Protein AF-A0A6J7QCJ1-F1 (afdb_monomer_lite)

Structure (mmCIF, N/CA/C/O backbone):
data_AF-A0A6J7QCJ1-F1
#
_entry.id   AF-A0A6J7QCJ1-F1
#
loop_
_atom_site.group_PDB
_atom_site.id
_atom_site.type_symbol
_atom_site.label_atom_id
_atom_site.label_alt_id
_atom_site.label_comp_id
_atom_site.label_asym_id
_atom_site.label_entity_id
_atom_site.label_seq_id
_atom_site.pdbx_PDB_ins_code
_atom_site.Cartn_x
_atom_site.Cartn_y
_atom_site.Cartn_z
_atom_site.occupancy
_atom_site.B_iso_or_equiv
_atom_site.auth_seq_id
_atom_site.auth_comp_id
_atom_site.auth_asym_id
_atom_site.auth_atom_id
_atom_site.pdbx_PDB_model_num
ATOM 1 N N . MET A 1 1 ? 11.081 9.678 -9.716 1.00 49.38 1 MET A N 1
ATOM 2 C CA . MET A 1 1 ? 12.280 8.876 -9.413 1.00 49.38 1 MET A CA 1
ATOM 3 C C . MET A 1 1 ? 12.742 9.242 -8.016 1.00 49.38 1 MET A C 1
ATOM 5 O O . MET A 1 1 ? 13.531 10.170 -7.859 1.00 49.38 1 MET A O 1
ATOM 9 N N . MET A 1 2 ? 12.234 8.560 -7.000 1.00 43.56 2 MET A N 1
ATOM 10 C CA . MET A 1 2 ? 12.714 8.689 -5.635 1.00 43.56 2 MET A CA 1
ATOM 11 C C . MET A 1 2 ? 14.008 7.879 -5.534 1.00 43.56 2 MET A C 1
ATOM 13 O O . MET A 1 2 ? 14.014 6.665 -5.355 1.00 43.56 2 MET A O 1
ATOM 17 N N . ARG A 1 3 ? 15.140 8.547 -5.762 1.00 49.66 3 ARG A N 1
ATOM 18 C CA . ARG A 1 3 ? 16.429 8.007 -5.334 1.00 49.66 3 ARG A CA 1
ATOM 19 C C . ARG A 1 3 ? 16.462 8.146 -3.817 1.00 49.66 3 ARG A C 1
ATOM 21 O O . ARG A 1 3 ? 16.396 9.267 -3.328 1.00 49.66 3 ARG A O 1
ATOM 28 N N . ALA A 1 4 ? 16.538 7.035 -3.092 1.00 56.34 4 ALA A N 1
ATOM 29 C CA . ALA A 1 4 ? 16.924 7.094 -1.690 1.00 56.34 4 ALA A CA 1
ATOM 30 C C . ALA A 1 4 ? 18.372 7.606 -1.641 1.00 56.34 4 ALA A C 1
ATOM 32 O O . ALA A 1 4 ? 19.261 6.983 -2.227 1.00 56.34 4 ALA A O 1
ATOM 33 N N . GLU A 1 5 ? 18.597 8.776 -1.037 1.00 61.28 5 GLU A N 1
ATOM 34 C CA . GLU A 1 5 ? 19.958 9.287 -0.821 1.00 61.28 5 GLU A CA 1
ATOM 35 C C . GLU A 1 5 ? 20.709 8.431 0.203 1.00 61.28 5 GLU A C 1
ATOM 37 O O . GLU A 1 5 ? 21.915 8.228 0.072 1.00 61.28 5 GLU A O 1
ATOM 42 N N . ASP A 1 6 ? 19.972 7.871 1.162 1.00 64.75 6 ASP A N 1
ATOM 43 C CA . ASP A 1 6 ? 20.459 6.925 2.154 1.00 64.75 6 ASP A CA 1
ATOM 44 C C . ASP A 1 6 ? 19.614 5.637 2.104 1.00 64.75 6 ASP A C 1
ATOM 46 O O . ASP A 1 6 ? 18.418 5.673 2.402 1.00 64.75 6 ASP A O 1
ATOM 50 N N . PRO A 1 7 ? 20.198 4.489 1.714 1.00 60.16 7 PRO A N 1
ATOM 51 C CA . PRO A 1 7 ? 19.492 3.209 1.665 1.00 60.16 7 PRO A CA 1
ATOM 52 C C . PRO A 1 7 ? 19.181 2.619 3.048 1.00 60.16 7 PRO A C 1
ATOM 54 O O . PRO A 1 7 ? 18.504 1.595 3.124 1.00 60.16 7 PRO A O 1
ATOM 57 N N . PHE A 1 8 ? 19.687 3.220 4.126 1.00 59.88 8 PHE A N 1
ATOM 58 C CA . PHE A 1 8 ? 19.407 2.818 5.502 1.00 59.88 8 PHE A CA 1
ATOM 59 C C . PHE A 1 8 ? 18.474 3.789 6.229 1.00 59.88 8 PHE A C 1
ATOM 61 O O . PHE A 1 8 ? 18.174 3.546 7.398 1.00 59.88 8 PHE A O 1
ATOM 68 N N . ASP A 1 9 ? 18.006 4.857 5.573 1.00 71.25 9 ASP A N 1
ATOM 69 C CA . ASP A 1 9 ? 17.045 5.782 6.169 1.00 71.25 9 ASP A CA 1
ATOM 70 C C . ASP A 1 9 ? 15.693 5.072 6.360 1.00 71.25 9 ASP A C 1
ATOM 72 O O . ASP A 1 9 ? 15.020 4.751 5.375 1.00 71.25 9 ASP A O 1
ATOM 76 N N . PRO A 1 10 ? 15.252 4.835 7.610 1.00 62.16 10 PRO A N 1
ATOM 77 C CA . PRO A 1 10 ? 13.980 4.173 7.877 1.00 62.16 10 PRO A CA 1
ATOM 78 C C . PRO A 1 10 ? 12.762 5.019 7.470 1.00 62.16 10 PRO A C 1
ATOM 80 O O . PRO A 1 10 ?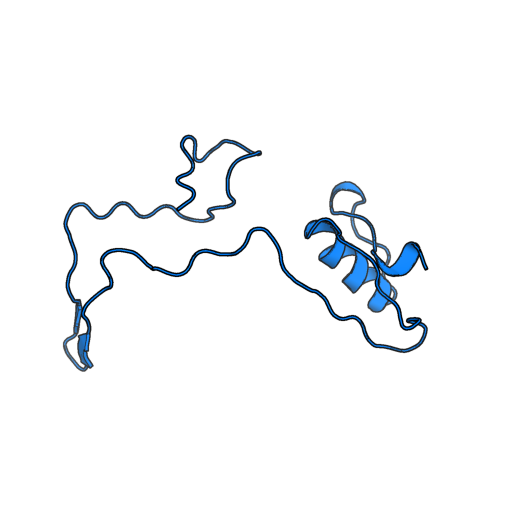 11.651 4.490 7.434 1.00 62.16 10 PRO A O 1
ATOM 83 N N . ALA A 1 11 ? 12.946 6.313 7.182 1.00 70.25 11 ALA A N 1
ATOM 84 C CA . ALA A 1 11 ? 11.927 7.207 6.631 1.00 70.25 11 ALA A CA 1
ATOM 85 C C . ALA A 1 11 ? 12.027 7.372 5.098 1.00 70.25 11 ALA A C 1
ATOM 87 O O . ALA A 1 11 ? 11.221 8.093 4.502 1.00 70.25 11 ALA A O 1
ATOM 88 N N . GLY A 1 12 ? 13.003 6.718 4.462 1.00 65.00 12 GLY A N 1
ATOM 89 C CA . GLY A 1 12 ? 13.230 6.750 3.021 1.00 65.00 12 GLY A CA 1
ATOM 90 C C . GLY A 1 12 ? 12.248 5.886 2.223 1.00 65.00 12 GLY A C 1
ATOM 91 O O . GLY A 1 12 ? 11.413 5.162 2.765 1.00 65.00 12 GLY A O 1
ATOM 92 N N . ALA A 1 13 ? 12.349 5.953 0.892 1.00 62.31 13 ALA A N 1
ATOM 93 C CA . ALA A 1 13 ? 11.552 5.102 0.010 1.00 62.31 13 ALA A CA 1
ATOM 94 C C . ALA A 1 13 ? 11.864 3.615 0.269 1.00 62.31 13 ALA A C 1
ATOM 96 O O . ALA A 1 13 ? 13.045 3.257 0.294 1.00 62.31 13 ALA A O 1
ATOM 97 N N . PRO A 1 14 ? 10.855 2.733 0.398 1.00 56.94 14 PRO A N 1
ATOM 98 C CA . PRO A 1 14 ? 11.088 1.310 0.602 1.00 56.94 14 PRO A CA 1
ATOM 99 C C . PRO A 1 14 ? 11.683 0.708 -0.677 1.00 56.94 14 PRO A C 1
ATOM 101 O O . PRO A 1 14 ? 10.984 0.496 -1.668 1.00 56.94 14 PRO A O 1
ATOM 104 N N . ALA A 1 15 ? 12.991 0.466 -0.678 1.00 57.69 15 ALA A N 1
ATOM 105 C CA . ALA A 1 15 ? 13.674 -0.259 -1.737 1.00 57.69 15 ALA A CA 1
ATOM 106 C C . ALA A 1 15 ? 14.295 -1.524 -1.143 1.00 57.69 15 ALA A C 1
ATOM 108 O O . ALA A 1 15 ? 15.274 -1.450 -0.407 1.00 57.69 15 ALA A O 1
ATOM 109 N N . ASP A 1 16 ? 13.745 -2.690 -1.486 1.00 55.31 16 ASP A N 1
ATOM 110 C CA . ASP A 1 16 ? 14.253 -3.971 -0.981 1.00 55.31 16 ASP A CA 1
ATOM 111 C C . ASP A 1 16 ? 15.628 -4.331 -1.582 1.00 55.31 16 ASP A C 1
ATOM 113 O O . ASP A 1 16 ? 16.418 -5.037 -0.956 1.00 55.31 16 ASP A O 1
ATOM 117 N N . ILE A 1 17 ? 15.933 -3.857 -2.804 1.00 51.81 17 ILE A N 1
ATOM 118 C CA . ILE A 1 17 ? 17.203 -4.101 -3.512 1.00 51.81 17 ILE A CA 1
ATOM 119 C C . ILE A 1 17 ? 17.564 -2.905 -4.409 1.00 51.81 17 ILE A C 1
ATOM 121 O O . ILE A 1 17 ? 16.762 -2.460 -5.232 1.00 51.81 17 ILE A O 1
ATOM 125 N N . LEU A 1 18 ? 18.813 -2.437 -4.317 1.00 59.25 18 LEU A N 1
ATOM 126 C CA . LEU A 1 18 ? 19.391 -1.408 -5.188 1.00 59.25 18 LEU A CA 1
ATOM 127 C C . LEU A 1 18 ? 20.346 -2.034 -6.212 1.00 59.25 18 LEU A C 1
ATOM 129 O O . LEU A 1 18 ? 21.377 -2.597 -5.850 1.00 59.25 18 LEU A O 1
ATOM 133 N N . PHE A 1 19 ? 20.038 -1.888 -7.504 1.00 56.03 19 PHE A N 1
ATOM 134 C CA . PHE A 1 19 ? 20.936 -2.277 -8.596 1.00 56.03 19 PHE A CA 1
ATOM 135 C C . PHE A 1 19 ? 21.666 -1.056 -9.161 1.00 56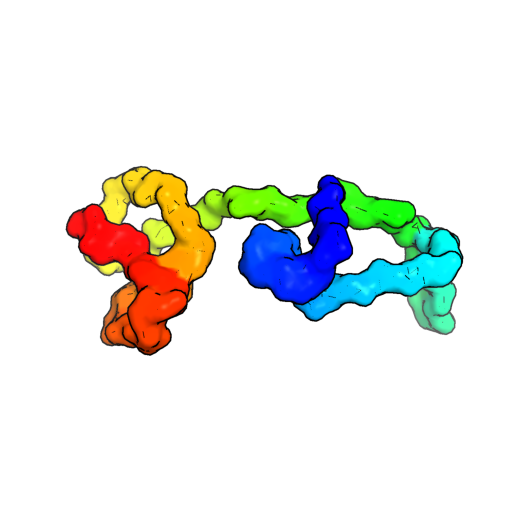.03 19 PHE A C 1
ATOM 137 O O . PHE A 1 19 ? 21.039 -0.090 -9.599 1.00 56.03 19 PHE A O 1
ATOM 144 N N . ARG A 1 20 ? 23.001 -1.124 -9.212 1.00 61.53 20 ARG A N 1
ATOM 145 C CA . ARG A 1 20 ? 23.844 -0.161 -9.930 1.00 61.53 20 ARG A CA 1
ATOM 146 C C . ARG A 1 20 ? 24.447 -0.843 -11.154 1.00 61.53 20 ARG A C 1
ATOM 148 O O . ARG A 1 20 ? 25.341 -1.670 -11.020 1.00 61.53 20 ARG A O 1
ATOM 155 N N . TRP A 1 21 ? 23.972 -0.481 -12.339 1.00 61.75 21 TRP A N 1
ATOM 156 C CA . TRP A 1 21 ? 24.577 -0.915 -13.598 1.00 61.75 21 TRP A CA 1
ATOM 157 C C . TRP A 1 21 ? 25.871 -0.120 -13.832 1.00 61.75 21 TRP A C 1
ATOM 159 O O . TRP A 1 21 ? 25.854 1.107 -13.722 1.00 61.75 21 TRP A O 1
ATOM 169 N N . SER A 1 22 ? 26.994 -0.798 -14.104 1.00 63.84 22 SER A N 1
ATOM 170 C CA . SER A 1 22 ? 28.263 -0.136 -14.457 1.00 63.84 22 SER A CA 1
ATOM 171 C C . SER A 1 22 ? 28.182 0.548 -15.821 1.00 63.84 22 SER A C 1
ATOM 173 O O . SER A 1 22 ? 28.783 1.602 -16.004 1.00 63.84 22 SER A O 1
ATOM 175 N N . ASP A 1 23 ? 27.379 -0.023 -16.725 1.00 67.19 23 ASP A N 1
ATOM 176 C CA . ASP A 1 23 ? 27.237 0.372 -18.123 1.00 67.19 23 ASP A CA 1
ATOM 177 C C . ASP A 1 23 ? 25.765 0.338 -18.559 1.00 67.19 23 ASP A C 1
ATOM 179 O O . ASP A 1 23 ? 24.926 -0.362 -17.981 1.00 67.19 23 ASP A O 1
ATOM 183 N N . THR A 1 24 ? 25.426 1.102 -19.598 1.00 70.00 24 THR A N 1
ATOM 184 C CA . THR A 1 24 ? 24.056 1.172 -20.118 1.00 70.00 24 THR A CA 1
ATOM 185 C C . THR A 1 24 ? 23.699 -0.109 -20.875 1.00 70.00 24 THR A C 1
ATOM 187 O O . THR A 1 24 ? 24.013 -0.251 -22.054 1.00 70.00 24 THR A O 1
ATOM 190 N N . THR A 1 25 ? 23.041 -1.058 -20.208 1.00 75.69 25 THR A N 1
ATOM 191 C CA . THR A 1 25 ? 22.578 -2.297 -20.854 1.00 75.69 25 THR A CA 1
ATOM 192 C C . THR A 1 25 ? 21.416 -1.977 -21.790 1.00 75.69 25 THR A C 1
ATOM 194 O O . THR A 1 25 ? 20.372 -1.517 -21.339 1.00 75.69 25 THR A O 1
ATOM 197 N N . GLN A 1 26 ? 21.596 -2.198 -23.095 1.00 80.56 26 GLN A N 1
ATOM 198 C CA . GLN A 1 26 ? 20.570 -1.928 -24.110 1.00 80.56 26 GLN A CA 1
ATOM 199 C C . GLN A 1 26 ? 19.712 -3.154 -24.432 1.00 80.56 26 GLN A C 1
ATOM 201 O O . GLN A 1 26 ? 18.565 -2.996 -24.832 1.00 80.56 26 GLN A O 1
ATOM 206 N N . ALA A 1 27 ? 20.248 -4.363 -24.274 1.00 86.62 27 ALA A N 1
ATOM 207 C CA . ALA A 1 27 ? 19.570 -5.622 -24.567 1.00 86.62 27 ALA A CA 1
ATOM 208 C C . ALA A 1 27 ? 20.284 -6.788 -23.866 1.00 86.62 27 ALA A C 1
ATOM 210 O O . ALA A 1 27 ? 21.438 -6.660 -23.455 1.00 86.62 27 ALA A O 1
ATOM 211 N N . LEU A 1 28 ? 19.594 -7.919 -23.753 1.00 85.44 28 LEU A N 1
ATOM 212 C CA . LEU A 1 28 ? 20.124 -9.199 -23.289 1.00 85.44 28 LEU A CA 1
ATOM 213 C C . LEU A 1 28 ? 20.189 -10.154 -24.487 1.00 85.44 28 LEU A C 1
ATOM 215 O O . LEU A 1 28 ? 19.202 -10.277 -25.205 1.00 85.44 28 LEU A O 1
ATOM 219 N N . ASP A 1 29 ? 21.311 -10.835 -24.706 1.00 92.06 29 ASP A N 1
ATOM 220 C CA . ASP A 1 29 ? 21.415 -11.890 -25.723 1.00 92.06 29 ASP A CA 1
ATOM 221 C C . ASP A 1 29 ? 21.266 -13.265 -25.056 1.00 92.06 29 ASP A C 1
ATOM 223 O O . ASP A 1 29 ? 22.002 -13.586 -24.118 1.00 92.06 29 ASP A O 1
ATOM 227 N N . HIS A 1 30 ? 20.282 -14.056 -25.491 1.00 91.38 30 HIS A N 1
ATOM 228 C CA . HIS A 1 30 ? 19.965 -15.358 -24.912 1.00 91.38 30 HIS A CA 1
ATOM 229 C C . HIS A 1 30 ? 20.092 -16.482 -25.952 1.00 91.38 30 HIS A C 1
ATOM 231 O O . HIS A 1 30 ? 19.469 -16.407 -27.013 1.00 91.38 30 HIS A O 1
ATOM 237 N N . PRO A 1 31 ? 20.775 -17.601 -25.634 1.00 90.25 31 PRO A N 1
ATOM 238 C CA . PRO A 1 31 ? 21.121 -18.641 -26.607 1.00 90.25 31 PRO A CA 1
ATOM 239 C C . PRO A 1 31 ? 19.923 -19.301 -27.305 1.00 90.25 31 PRO A C 1
ATOM 241 O O . PRO A 1 31 ? 20.071 -19.817 -28.408 1.00 90.25 31 PRO A O 1
ATOM 244 N N . THR A 1 32 ? 18.740 -19.299 -26.686 1.00 94.62 32 THR A N 1
ATOM 245 C CA . THR A 1 32 ? 17.518 -19.866 -27.288 1.00 94.62 32 THR A CA 1
ATOM 246 C C . THR A 1 32 ? 16.433 -18.840 -27.583 1.00 94.62 32 THR A C 1
ATOM 248 O O . THR A 1 32 ? 15.572 -19.098 -28.417 1.00 94.62 32 THR A O 1
ATOM 251 N N . ALA A 1 33 ? 16.448 -17.695 -26.899 1.00 87.88 33 ALA A N 1
ATOM 252 C CA . ALA A 1 33 ? 15.398 -16.682 -27.019 1.00 87.88 33 ALA A CA 1
ATOM 253 C C . ALA A 1 33 ? 15.830 -15.514 -27.918 1.00 87.88 33 ALA A C 1
ATOM 255 O O . ALA A 1 33 ? 15.013 -14.655 -28.239 1.00 87.88 33 ALA A O 1
ATOM 256 N N . GLY A 1 34 ? 17.094 -15.509 -28.352 1.00 91.50 34 GLY A N 1
ATOM 257 C CA . GLY A 1 34 ? 17.682 -14.439 -29.137 1.00 91.50 34 GLY A CA 1
ATOM 258 C C . GLY A 1 34 ? 17.832 -13.156 -28.326 1.00 91.50 34 GLY A C 1
ATOM 259 O O . GLY A 1 34 ? 17.972 -13.176 -27.102 1.00 91.50 34 GLY A O 1
ATOM 260 N N . LEU A 1 35 ? 17.797 -12.032 -29.035 1.00 92.88 35 LEU A N 1
ATOM 261 C CA . LEU A 1 35 ? 17.954 -10.705 -28.458 1.00 92.88 35 LEU A CA 1
ATOM 262 C C . LEU A 1 35 ? 16.663 -10.255 -27.751 1.00 92.88 35 LEU A C 1
ATOM 264 O O . LEU A 1 35 ? 15.616 -10.118 -28.382 1.00 92.88 35 LEU A O 1
ATOM 268 N N . ILE A 1 36 ? 16.751 -9.969 -26.454 1.00 88.50 36 ILE A N 1
ATOM 269 C CA . ILE A 1 36 ? 15.661 -9.467 -25.610 1.00 88.50 36 ILE A CA 1
ATOM 270 C C . ILE A 1 36 ? 15.943 -7.998 -25.270 1.00 88.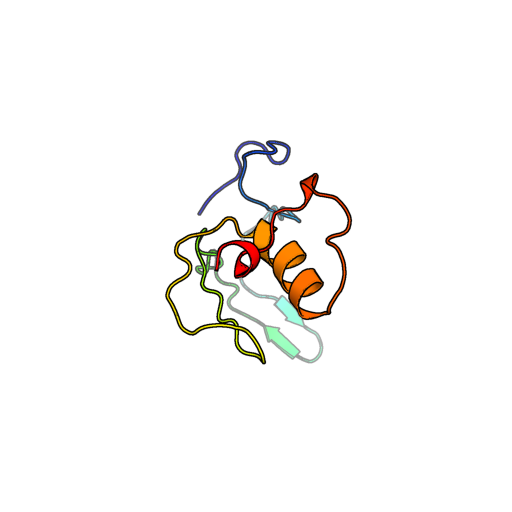50 36 ILE A C 1
ATOM 272 O O . ILE A 1 36 ? 16.880 -7.681 -24.536 1.00 88.50 36 ILE A O 1
ATOM 276 N N . GLY A 1 37 ? 15.129 -7.084 -25.798 1.00 86.31 37 GLY A N 1
ATOM 277 C CA . GLY A 1 37 ? 15.283 -5.642 -25.605 1.00 86.31 37 GLY A CA 1
ATOM 278 C C . GLY A 1 37 ? 14.433 -4.818 -26.585 1.00 86.31 37 GLY A C 1
ATOM 279 O O . GLY A 1 37 ? 13.639 -5.395 -27.329 1.00 86.31 37 GLY A O 1
ATOM 280 N N . PRO A 1 38 ? 14.591 -3.480 -26.607 1.00 82.38 38 PRO A N 1
ATOM 281 C CA . PRO A 1 38 ? 15.538 -2.714 -25.804 1.00 82.38 38 PRO A CA 1
ATOM 282 C C . PRO A 1 38 ? 15.154 -2.676 -24.320 1.00 82.38 38 PRO A C 1
ATOM 284 O O . PRO A 1 38 ? 13.981 -2.545 -23.970 1.00 82.38 38 PRO A O 1
ATOM 287 N N . VAL A 1 39 ? 16.149 -2.772 -23.441 1.00 78.06 39 VAL A N 1
ATOM 288 C CA . VAL A 1 39 ? 15.964 -2.502 -22.014 1.00 78.06 39 VAL A CA 1
ATOM 289 C C . VAL A 1 39 ? 15.709 -1.000 -21.874 1.00 78.06 39 VAL A C 1
ATOM 291 O O . VAL A 1 39 ? 16.526 -0.197 -22.335 1.00 78.06 39 VAL A O 1
ATOM 294 N N . PRO A 1 40 ? 14.582 -0.579 -21.278 1.00 70.31 40 PRO A N 1
ATOM 295 C CA . PRO A 1 40 ? 14.328 0.836 -21.085 1.00 70.31 40 PRO A CA 1
ATOM 296 C C . PRO A 1 40 ? 15.402 1.411 -20.152 1.00 70.31 40 PRO A C 1
ATOM 298 O O . PRO A 1 40 ? 15.627 0.884 -19.065 1.00 70.31 40 PRO A O 1
ATOM 301 N N . TYR A 1 41 ? 16.056 2.500 -20.579 1.00 66.56 41 TYR A N 1
ATOM 302 C CA . TYR A 1 41 ? 17.134 3.173 -19.831 1.00 66.56 41 TYR A CA 1
ATOM 303 C C . TYR A 1 41 ? 16.742 3.484 -18.378 1.00 66.56 41 TYR A C 1
ATOM 305 O O . TYR A 1 41 ? 17.575 3.481 -17.474 1.00 66.56 41 TYR A O 1
ATOM 313 N N . GLN A 1 42 ? 15.449 3.720 -18.154 1.00 62.03 42 GLN A N 1
ATOM 314 C CA . GLN A 1 42 ? 14.819 3.775 -16.846 1.00 62.03 42 GLN A CA 1
ATOM 315 C C . GLN A 1 42 ? 13.487 3.035 -16.931 1.00 62.03 42 GLN A C 1
ATOM 317 O O . GLN A 1 42 ? 12.743 3.204 -17.900 1.00 62.03 42 GLN A O 1
ATOM 322 N N . ARG A 1 43 ? 13.146 2.245 -15.908 1.00 64.31 43 ARG A N 1
ATOM 323 C CA . ARG A 1 43 ? 11.768 1.777 -15.739 1.00 64.31 43 ARG A CA 1
ATOM 324 C C . ARG A 1 43 ? 10.915 3.033 -15.526 1.00 64.31 43 ARG A C 1
ATOM 326 O O . ARG A 1 43 ? 10.997 3.652 -14.476 1.00 64.31 43 ARG A O 1
ATOM 333 N N . ALA A 1 44 ? 10.144 3.439 -16.534 1.00 59.19 44 ALA A N 1
ATOM 334 C CA . ALA A 1 44 ? 9.315 4.648 -16.462 1.00 59.19 44 ALA A CA 1
ATOM 335 C C . ALA A 1 44 ? 8.126 4.510 -15.486 1.00 59.19 44 ALA A C 1
ATOM 337 O O . ALA A 1 44 ? 7.381 5.462 -15.286 1.00 59.19 44 ALA A O 1
ATOM 338 N N . GLY A 1 45 ? 7.940 3.323 -14.900 1.00 59.53 45 GLY A N 1
ATOM 339 C CA . GLY A 1 45 ? 6.957 3.062 -13.859 1.00 59.53 45 GLY A CA 1
ATOM 340 C C . GLY A 1 45 ? 7.595 3.124 -12.477 1.00 59.53 45 GLY A C 1
ATOM 341 O O . GLY A 1 45 ? 8.471 2.317 -12.160 1.00 59.53 45 GLY A O 1
ATOM 342 N N . GLU A 1 46 ? 7.113 4.059 -11.671 1.00 63.19 46 GLU A N 1
ATOM 343 C CA . GLU A 1 46 ? 7.333 4.145 -10.230 1.00 63.19 46 GLU A CA 1
ATOM 344 C C . GLU A 1 46 ? 6.049 3.700 -9.515 1.00 63.19 46 GLU A C 1
ATOM 346 O O . GLU A 1 46 ? 4.968 3.735 -10.108 1.00 63.19 46 GLU A O 1
ATOM 351 N N . HIS A 1 47 ? 6.154 3.225 -8.274 1.00 69.19 47 HIS A N 1
ATOM 352 C CA . HIS A 1 47 ? 4.960 3.036 -7.455 1.00 69.19 47 HIS A CA 1
ATOM 353 C C . HIS A 1 47 ? 4.486 4.412 -6.998 1.00 69.19 47 HIS A C 1
ATOM 355 O O . HIS A 1 47 ? 5.283 5.209 -6.506 1.00 69.19 47 HIS A O 1
ATOM 361 N N . ASP A 1 48 ? 3.198 4.693 -7.165 1.00 74.62 48 ASP A N 1
ATOM 362 C CA . ASP A 1 48 ? 2.596 5.805 -6.445 1.00 74.62 48 ASP A CA 1
ATOM 363 C C . ASP A 1 48 ? 2.708 5.496 -4.940 1.00 74.62 48 ASP A C 1
ATOM 365 O O . ASP A 1 48 ? 2.523 4.352 -4.516 1.00 74.62 48 ASP A O 1
ATOM 369 N N . GLY A 1 49 ? 3.057 6.499 -4.131 1.00 79.75 49 GLY A N 1
ATOM 370 C CA . GLY A 1 49 ? 3.061 6.367 -2.671 1.00 79.75 49 GLY A CA 1
ATOM 371 C C . GLY A 1 49 ? 1.656 6.150 -2.097 1.00 79.75 49 GLY A C 1
ATOM 372 O O . GLY A 1 49 ? 1.501 5.898 -0.903 1.00 79.75 49 GLY A O 1
ATOM 373 N N . THR A 1 50 ? 0.635 6.254 -2.946 1.00 84.62 50 THR A N 1
ATOM 374 C CA . THR A 1 50 ? -0.769 6.029 -2.641 1.00 84.62 50 THR A CA 1
ATOM 375 C C . THR A 1 50 ? -1.337 4.866 -3.454 1.00 84.62 50 THR A C 1
ATOM 377 O O . THR A 1 50 ? -0.890 4.543 -4.553 1.00 84.62 50 THR A O 1
ATOM 380 N N . GLY A 1 51 ? -2.348 4.212 -2.892 1.00 88.06 51 GLY A N 1
ATOM 381 C CA . GLY A 1 51 ? -3.087 3.136 -3.539 1.00 88.06 51 GLY A CA 1
ATOM 382 C C . GLY A 1 51 ? -4.543 3.155 -3.094 1.00 88.06 51 GLY A C 1
ATOM 383 O O . GLY A 1 51 ? -4.975 4.065 -2.389 1.00 88.06 51 GLY A O 1
ATOM 384 N N . PHE A 1 52 ? -5.302 2.136 -3.487 1.00 92.50 52 PHE A N 1
ATOM 385 C CA . PHE A 1 52 ? -6.675 1.947 -3.029 1.00 92.50 52 PHE A CA 1
ATOM 386 C C . PHE A 1 52 ? -6.873 0.519 -2.522 1.00 92.50 52 PHE A C 1
ATOM 388 O O . PHE A 1 52 ? -6.221 -0.416 -2.989 1.00 92.50 52 PHE A O 1
ATOM 395 N N . ALA A 1 53 ? -7.794 0.355 -1.577 1.00 92.25 53 ALA A N 1
ATOM 396 C CA . ALA A 1 53 ? -8.236 -0.938 -1.078 1.00 92.25 53 ALA A CA 1
ATOM 397 C C . ALA A 1 53 ? -9.765 -0.994 -1.123 1.00 92.25 53 ALA A C 1
ATOM 399 O O . ALA A 1 53 ? -10.440 0.002 -0.864 1.00 92.25 53 ALA A O 1
ATOM 400 N N . LEU A 1 54 ? -10.304 -2.160 -1.472 1.00 94.56 54 LEU A N 1
ATOM 401 C CA . LEU A 1 54 ? -11.738 -2.432 -1.505 1.00 94.56 54 LEU A CA 1
ATOM 402 C C . LEU A 1 54 ? -12.006 -3.632 -0.601 1.00 94.56 54 LEU A C 1
ATOM 404 O O . LEU A 1 54 ? -11.456 -4.709 -0.826 1.00 94.56 54 LEU A O 1
ATOM 408 N N . PHE A 1 55 ? -12.857 -3.438 0.402 1.00 92.12 55 PHE A N 1
ATOM 409 C CA . PHE A 1 55 ? -13.264 -4.484 1.333 1.00 92.12 55 PHE A CA 1
ATOM 410 C C . PHE A 1 55 ? -14.716 -4.873 1.057 1.00 92.12 5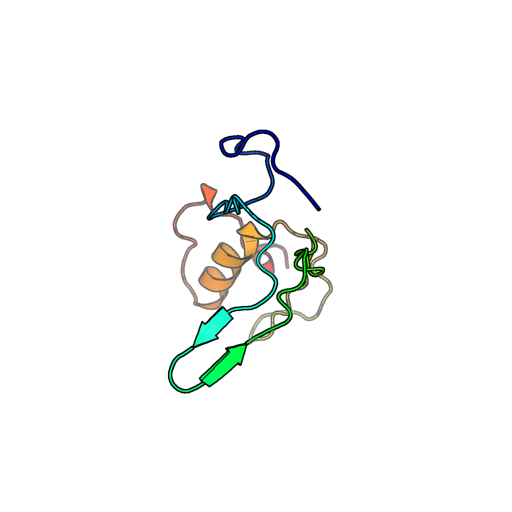5 PHE A C 1
ATOM 412 O O . PHE A 1 55 ? -15.580 -4.013 0.888 1.00 92.12 55 PHE A O 1
ATOM 419 N N . ASN A 1 56 ? -14.986 -6.174 0.986 1.00 93.06 56 ASN A N 1
ATOM 420 C CA . ASN A 1 56 ? -16.329 -6.712 0.811 1.00 93.06 56 ASN A CA 1
ATOM 421 C C . ASN A 1 56 ? -16.450 -8.031 1.577 1.00 93.06 56 ASN A C 1
ATOM 423 O O . ASN A 1 56 ? -15.541 -8.860 1.527 1.00 93.06 56 ASN A O 1
ATOM 427 N N . GLY A 1 57 ? -17.560 -8.204 2.287 1.00 89.25 57 GLY A N 1
ATOM 428 C CA . GLY A 1 57 ? -17.837 -9.391 3.082 1.00 89.25 57 GLY A CA 1
ATOM 429 C C . GLY A 1 57 ? -18.982 -9.158 4.061 1.00 89.25 57 GLY A C 1
ATOM 430 O O . GLY A 1 57 ? -19.466 -8.034 4.217 1.00 89.25 57 GLY A O 1
ATOM 431 N N . ASP A 1 58 ? -19.407 -10.231 4.721 1.00 88.06 58 ASP A N 1
ATOM 432 C CA . ASP A 1 58 ? -20.452 -10.170 5.739 1.00 88.06 58 ASP A CA 1
ATOM 433 C C . ASP A 1 58 ? -20.027 -9.254 6.894 1.00 88.06 58 ASP A C 1
ATOM 435 O O . ASP A 1 58 ? -18.913 -9.346 7.406 1.00 88.06 58 ASP A O 1
ATOM 439 N N . GLY A 1 59 ? -20.924 -8.353 7.302 1.00 86.44 59 GLY A N 1
ATOM 440 C CA . GLY A 1 59 ? -20.668 -7.403 8.389 1.00 86.44 59 GLY A CA 1
ATOM 441 C C . GLY A 1 59 ? -19.860 -6.159 8.002 1.00 86.44 59 GLY A C 1
ATOM 442 O O . GLY A 1 59 ? -19.680 -5.297 8.854 1.00 86.44 59 GLY A O 1
ATOM 443 N N . ILE A 1 60 ? -19.423 -6.016 6.745 1.00 91.31 60 ILE A N 1
ATOM 444 C CA . ILE A 1 60 ? -18.729 -4.808 6.270 1.00 91.31 60 ILE A CA 1
ATOM 445 C C . ILE A 1 60 ? -19.754 -3.831 5.694 1.00 91.31 60 ILE A C 1
ATOM 447 O O . ILE A 1 60 ? -20.379 -4.097 4.662 1.00 91.31 60 ILE A O 1
ATOM 451 N N . ALA A 1 61 ? -19.930 -2.686 6.354 1.00 91.56 61 ALA A N 1
ATOM 452 C CA . ALA A 1 61 ? -20.842 -1.656 5.873 1.00 91.56 61 ALA A CA 1
ATOM 453 C C . ALA A 1 61 ? -20.259 -0.945 4.634 1.00 91.56 61 ALA A C 1
ATOM 455 O O . ALA A 1 61 ? -19.057 -0.658 4.605 1.00 91.56 61 ALA A O 1
ATOM 456 N N . PRO A 1 62 ? -21.079 -0.622 3.614 1.00 93.00 62 PRO A N 1
ATOM 457 C CA . PRO A 1 62 ? -20.620 0.163 2.475 1.00 93.00 62 PRO A CA 1
ATOM 458 C C . PRO A 1 62 ? -20.274 1.590 2.914 1.00 93.00 62 PRO A C 1
ATOM 460 O O . PRO A 1 62 ? -21.051 2.238 3.615 1.00 93.00 62 PRO A O 1
ATOM 463 N N . GLY A 1 63 ? -19.132 2.102 2.460 1.00 93.38 63 GLY A N 1
ATOM 464 C CA . GLY A 1 63 ? -18.705 3.465 2.757 1.00 93.38 63 GLY A CA 1
ATOM 465 C C . GLY A 1 63 ? -17.284 3.761 2.291 1.00 93.38 63 GLY A C 1
ATOM 466 O O . GLY A 1 63 ? -16.533 2.855 1.934 1.00 93.38 63 GLY A O 1
ATOM 467 N N . ASP A 1 64 ? -16.933 5.046 2.298 1.00 93.44 64 ASP A N 1
ATOM 468 C CA . ASP A 1 64 ? -15.554 5.505 2.145 1.00 93.44 64 ASP A CA 1
ATOM 469 C C . ASP A 1 64 ? -14.878 5.509 3.523 1.00 93.44 64 ASP A C 1
ATOM 471 O O . ASP A 1 64 ? -15.342 6.174 4.451 1.00 93.44 64 ASP A O 1
ATOM 475 N N . LEU A 1 65 ? -13.799 4.738 3.659 1.00 92.19 65 LEU A N 1
ATOM 476 C CA . LEU A 1 65 ? -13.033 4.597 4.904 1.00 92.19 65 LEU A CA 1
ATOM 477 C C . LEU A 1 65 ? -11.873 5.604 5.007 1.00 92.19 65 LEU A C 1
ATOM 479 O O . LEU A 1 65 ? -11.127 5.593 5.997 1.00 92.19 65 LEU A O 1
ATOM 483 N N . GLY A 1 66 ? -11.754 6.490 4.014 1.00 93.25 66 GLY A N 1
ATOM 484 C CA . GLY A 1 66 ? -10.747 7.534 3.913 1.00 93.25 66 GLY A CA 1
ATOM 485 C C . GLY A 1 66 ? -9.344 7.008 3.615 1.00 93.25 66 GLY A C 1
ATOM 486 O O . GLY A 1 66 ? -9.104 5.813 3.437 1.00 93.25 66 GLY A O 1
ATOM 487 N N . THR A 1 67 ? -8.380 7.929 3.586 1.00 93.75 67 THR A N 1
ATOM 488 C CA . THR A 1 67 ? -6.962 7.590 3.433 1.00 93.75 67 THR A CA 1
ATOM 489 C C . THR A 1 67 ? -6.420 6.979 4.719 1.00 93.75 67 THR A C 1
ATOM 491 O O . THR A 1 67 ? -6.528 7.575 5.794 1.00 93.75 67 THR A O 1
ATOM 494 N N . ARG A 1 68 ? -5.786 5.809 4.599 1.00 92.50 68 ARG A N 1
ATOM 495 C CA . ARG A 1 68 ? -5.184 5.078 5.719 1.00 92.50 68 ARG A CA 1
ATOM 496 C C . ARG A 1 68 ? -3.737 4.680 5.422 1.00 92.50 68 ARG A C 1
ATOM 498 O O . ARG A 1 68 ? -3.390 4.501 4.253 1.00 92.50 68 ARG A O 1
ATOM 505 N N . PRO A 1 69 ? -2.891 4.539 6.458 1.00 90.00 69 PRO A N 1
ATOM 506 C CA . PRO A 1 69 ? -1.580 3.915 6.332 1.00 90.00 69 PRO A CA 1
ATOM 507 C C . PRO A 1 69 ? -1.663 2.538 5.663 1.00 90.00 69 PRO A C 1
ATOM 509 O O . PRO A 1 69 ? -2.464 1.696 6.055 1.00 90.00 69 PRO A O 1
ATOM 512 N N . GLY A 1 70 ? -0.784 2.263 4.696 1.00 89.06 70 GLY A N 1
ATOM 513 C CA . GLY A 1 70 ? -0.738 0.950 4.037 1.00 89.06 70 GLY A CA 1
ATOM 514 C C . GLY A 1 70 ? -0.454 -0.213 4.999 1.00 89.06 70 GLY A C 1
ATOM 515 O O . GLY A 1 70 ? -0.872 -1.335 4.741 1.00 89.06 70 GLY A O 1
ATOM 516 N N . LEU A 1 71 ? 0.200 0.056 6.134 1.00 87.69 71 LEU A N 1
ATOM 517 C CA . LEU A 1 71 ? 0.464 -0.933 7.185 1.00 87.69 71 LEU A CA 1
ATOM 518 C C . LEU A 1 71 ? -0.821 -1.470 7.852 1.00 87.69 71 LEU A C 1
ATOM 520 O O . LEU A 1 71 ? -0.851 -2.622 8.279 1.00 87.69 71 LEU A O 1
ATOM 524 N N . ASP A 1 72 ? -1.919 -0.706 7.837 1.00 91.00 72 ASP A N 1
ATOM 525 C CA . ASP A 1 72 ? -3.200 -1.101 8.441 1.00 91.00 72 ASP A CA 1
ATOM 526 C C . ASP A 1 72 ? -3.886 -2.263 7.687 1.00 91.00 72 ASP A C 1
ATOM 528 O O . ASP A 1 72 ? -4.746 -2.964 8.233 1.00 91.00 72 ASP A O 1
ATOM 532 N N . LEU A 1 73 ? -3.484 -2.540 6.437 1.00 90.56 73 LEU A N 1
ATOM 533 C CA . LEU A 1 73 ? -4.014 -3.659 5.642 1.00 90.56 73 LEU A CA 1
ATOM 534 C C . LEU A 1 73 ? -3.777 -5.016 6.311 1.00 90.56 73 LEU A C 1
ATOM 536 O O . LEU A 1 73 ? -4.668 -5.865 6.303 1.00 90.56 73 LEU A O 1
ATOM 540 N N . ALA A 1 74 ? -2.602 -5.230 6.909 1.00 89.38 74 ALA A N 1
ATOM 541 C CA . ALA A 1 74 ? -2.271 -6.509 7.535 1.00 89.38 74 ALA A CA 1
ATOM 542 C C . ALA A 1 74 ? -3.151 -6.789 8.764 1.00 89.38 74 ALA A C 1
ATOM 544 O O . ALA A 1 74 ? -3.608 -7.919 8.955 1.00 89.38 74 ALA A O 1
ATOM 545 N N . ALA A 1 75 ? -3.415 -5.769 9.584 1.00 90.31 75 ALA A N 1
ATOM 546 C CA . ALA A 1 75 ? -4.337 -5.872 10.713 1.00 90.31 75 ALA A CA 1
ATOM 547 C C . ALA A 1 75 ? -5.782 -6.083 10.230 1.00 90.31 75 ALA A C 1
ATOM 549 O O . ALA A 1 75 ? -6.465 -6.979 10.717 1.00 90.31 75 ALA A O 1
ATOM 550 N N . THR A 1 76 ? -6.207 -5.347 9.198 1.00 91.44 76 THR A N 1
ATOM 551 C CA . THR A 1 76 ? -7.554 -5.468 8.611 1.00 91.44 76 THR A CA 1
ATOM 552 C C . THR A 1 76 ? -7.843 -6.882 8.096 1.00 91.44 76 THR A C 1
ATOM 554 O O . THR A 1 76 ? -8.901 -7.443 8.377 1.00 91.44 76 THR A O 1
ATOM 557 N N . ILE A 1 77 ? -6.891 -7.504 7.388 1.00 90.81 77 ILE A N 1
ATOM 558 C CA . ILE A 1 77 ? -7.043 -8.880 6.885 1.00 90.81 77 ILE A CA 1
ATOM 559 C C . ILE A 1 77 ? -7.162 -9.884 8.041 1.00 90.81 77 ILE A C 1
ATOM 561 O O . ILE A 1 77 ? -7.946 -10.827 7.952 1.00 90.81 77 ILE A O 1
ATOM 565 N N . GLN A 1 78 ? -6.416 -9.697 9.133 1.00 89.38 78 GLN A N 1
ATOM 566 C CA . GLN A 1 78 ? -6.516 -10.570 10.309 1.00 89.38 78 GLN A CA 1
ATOM 567 C C . GLN A 1 78 ? -7.899 -10.473 10.961 1.00 89.38 78 GLN A C 1
ATOM 569 O O . GLN A 1 78 ? -8.516 -11.516 11.191 1.00 89.38 78 GLN A O 1
ATOM 574 N N . THR A 1 79 ? -8.425 -9.255 11.137 1.00 88.88 79 THR A N 1
ATOM 575 C CA . THR A 1 79 ? -9.791 -9.027 11.631 1.00 88.88 79 THR A CA 1
ATOM 576 C C . THR A 1 79 ? -10.829 -9.714 10.741 1.00 88.88 79 THR A C 1
ATOM 578 O O . THR A 1 79 ? -11.684 -10.441 11.245 1.00 88.88 79 THR A O 1
ATOM 581 N N . MET A 1 80 ? -10.722 -9.584 9.413 1.00 89.62 80 MET A N 1
ATOM 582 C CA . MET A 1 80 ? -11.631 -10.258 8.468 1.00 89.62 80 MET A CA 1
ATOM 583 C C . MET A 1 80 ? -11.566 -11.792 8.549 1.00 89.62 80 MET A C 1
ATOM 585 O O . MET A 1 80 ? -12.541 -12.472 8.237 1.00 89.62 80 MET A O 1
ATOM 589 N N . LEU A 1 81 ? -10.432 -12.351 8.976 1.00 90.56 81 LEU A N 1
ATOM 590 C CA . LEU A 1 81 ? -10.253 -13.788 9.205 1.00 90.56 81 LEU A CA 1
ATOM 591 C C . LEU A 1 81 ? -10.696 -14.236 10.610 1.00 90.56 81 LEU A C 1
ATOM 593 O O . LEU A 1 81 ? -10.484 -15.399 10.962 1.00 90.56 81 LEU A O 1
ATOM 597 N N . GLY A 1 82 ? -11.271 -13.338 11.417 1.00 88.69 82 GLY A N 1
ATOM 598 C CA . GLY A 1 82 ? -11.668 -13.615 12.799 1.00 88.69 82 GLY A CA 1
ATOM 599 C C . GLY A 1 82 ? -10.477 -13.872 13.722 1.00 88.69 82 GLY A C 1
ATOM 600 O O . GLY A 1 82 ? -10.583 -14.666 14.657 1.00 88.69 82 GLY A O 1
ATOM 601 N N . ARG A 1 83 ? -9.320 -13.271 13.423 1.00 86.69 83 ARG A N 1
ATOM 602 C CA . ARG A 1 83 ? -8.096 -13.381 14.223 1.00 86.69 83 ARG A CA 1
ATOM 603 C C . ARG A 1 83 ? -7.766 -12.042 14.858 1.00 86.69 83 ARG A C 1
ATOM 605 O O . ARG A 1 83 ? -7.903 -11.005 14.217 1.00 86.69 83 ARG A O 1
ATOM 612 N N . ASP A 1 84 ? -7.227 -12.091 16.068 1.00 79.25 84 ASP A N 1
ATOM 613 C CA . ASP A 1 84 ? -6.662 -10.904 16.695 1.00 79.25 84 ASP A CA 1
ATOM 614 C C . ASP A 1 84 ? -5.363 -10.502 15.974 1.00 79.25 84 ASP A C 1
ATOM 616 O O . ASP A 1 84 ? -4.530 -11.378 15.698 1.00 79.25 84 ASP A O 1
ATOM 620 N N . PRO A 1 85 ? -5.156 -9.206 15.667 1.00 70.81 85 PRO A N 1
ATOM 621 C CA . PRO A 1 85 ? -3.929 -8.736 15.041 1.00 70.81 85 PRO A CA 1
ATOM 622 C C . PRO A 1 85 ? -2.704 -9.120 15.873 1.00 70.81 85 PRO A C 1
ATOM 624 O O . PRO A 1 85 ? -2.546 -8.708 17.027 1.00 70.81 85 PRO A O 1
ATOM 627 N N . VAL A 1 86 ? -1.807 -9.909 15.282 1.00 62.22 86 VAL A N 1
ATOM 628 C CA . VAL A 1 86 ? -0.558 -10.297 15.935 1.00 62.22 86 VAL A CA 1
ATOM 629 C C . VAL A 1 86 ? 0.371 -9.082 15.925 1.00 62.22 86 VAL A C 1
ATOM 631 O O . VAL A 1 86 ? 1.033 -8.810 14.928 1.00 62.22 86 VAL A O 1
ATOM 634 N N . ASN A 1 87 ? 0.428 -8.392 17.068 1.00 63.75 87 ASN A N 1
ATOM 635 C CA . ASN A 1 87 ? 1.308 -7.263 17.397 1.00 63.75 87 ASN A CA 1
ATOM 636 C C . ASN A 1 87 ? 0.777 -5.862 16.977 1.00 63.75 87 ASN A C 1
ATOM 638 O O . ASN A 1 87 ? 0.783 -5.531 15.793 1.00 63.75 87 ASN A O 1
ATOM 642 N N . PRO A 1 88 ? 0.387 -4.984 17.929 1.00 56.69 88 PRO A N 1
ATOM 643 C CA . PRO A 1 88 ? -0.168 -3.652 17.635 1.00 56.69 88 PRO A CA 1
ATOM 644 C C . PRO A 1 88 ? 0.836 -2.667 17.011 1.00 56.69 88 PRO A C 1
ATOM 646 O O . PRO A 1 88 ? 0.443 -1.605 16.539 1.00 56.69 88 PRO A O 1
ATOM 649 N N . SER A 1 89 ? 2.129 -3.003 16.969 1.00 58.28 89 SER A N 1
ATOM 650 C CA . SER A 1 89 ? 3.132 -2.233 16.222 1.00 58.28 89 SER A CA 1
ATOM 651 C C . SER A 1 89 ? 3.050 -2.421 14.699 1.00 58.28 89 SER A C 1
ATOM 653 O O . SER A 1 89 ? 3.736 -1.704 13.975 1.00 58.28 89 SER A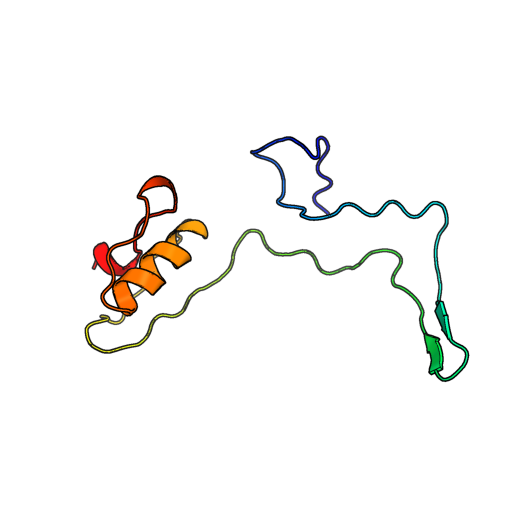 O 1
ATOM 655 N N . ALA A 1 90 ? 2.228 -3.358 14.208 1.00 68.94 90 ALA A N 1
ATOM 656 C CA . ALA A 1 90 ? 2.068 -3.657 12.784 1.00 68.94 90 ALA A CA 1
ATOM 657 C C . ALA A 1 90 ? 0.912 -2.897 12.099 1.00 68.94 90 ALA A C 1
ATOM 659 O O . ALA A 1 90 ? 0.763 -3.022 10.886 1.00 68.94 90 ALA A O 1
ATOM 660 N N . GLY A 1 91 ? 0.117 -2.120 12.847 1.00 80.88 91 GLY A N 1
ATOM 661 C CA . GLY A 1 91 ? -1.035 -1.367 12.336 1.00 80.88 91 GLY A CA 1
ATOM 662 C C . GLY A 1 91 ? -2.337 -1.638 13.075 1.00 80.88 91 GLY A C 1
ATOM 663 O O . GLY A 1 91 ? -2.402 -2.510 13.944 1.00 80.88 91 GLY A O 1
ATOM 664 N N . VAL A 1 92 ? -3.376 -0.885 12.719 1.00 89.44 92 VAL A N 1
ATOM 665 C CA . VAL A 1 92 ? -4.743 -1.054 13.240 1.00 89.44 92 VAL A CA 1
ATOM 666 C C . VAL A 1 92 ? -5.682 -1.485 12.120 1.00 89.44 92 VAL A C 1
ATOM 668 O O . VAL A 1 92 ? -5.462 -1.161 10.959 1.00 89.44 92 VAL A O 1
ATOM 671 N N . SER A 1 93 ? -6.722 -2.255 12.434 1.00 90.69 93 SER A N 1
ATOM 672 C CA . SER A 1 93 ? -7.703 -2.637 11.416 1.00 90.69 93 SER A CA 1
ATOM 673 C C . SER A 1 93 ? -8.529 -1.418 11.003 1.00 90.69 93 SER A C 1
ATOM 675 O O . SER A 1 93 ? -9.053 -0.681 11.838 1.00 90.69 93 SER A O 1
ATOM 677 N N . ILE A 1 94 ? -8.665 -1.214 9.692 1.00 92.50 94 ILE A N 1
ATOM 678 C CA . ILE A 1 94 ? -9.434 -0.109 9.104 1.00 92.50 94 ILE A CA 1
ATOM 679 C C . ILE A 1 94 ? -10.934 -0.284 9.398 1.00 92.50 94 ILE A C 1
ATOM 681 O O . ILE A 1 94 ? -11.670 0.698 9.491 1.00 92.50 94 ILE A O 1
ATOM 685 N N . LEU A 1 95 ? -11.385 -1.532 9.562 1.00 89.19 95 LEU A N 1
ATOM 686 C CA . LEU A 1 95 ? -12.787 -1.881 9.796 1.00 89.19 95 LEU A CA 1
ATOM 687 C C . LEU A 1 95 ? -13.227 -1.667 11.248 1.00 89.19 95 LEU A C 1
ATOM 689 O O . LEU A 1 95 ? -14.419 -1.530 11.497 1.00 89.19 95 LEU A O 1
ATOM 693 N N . ASP A 1 96 ? -12.291 -1.565 12.194 1.00 80.12 96 ASP A N 1
ATOM 694 C CA . ASP A 1 96 ? -12.606 -1.356 13.618 1.00 80.12 96 ASP A CA 1
ATOM 695 C C . ASP A 1 96 ? -13.134 0.066 13.894 1.00 80.12 96 ASP A C 1
ATOM 697 O O . ASP A 1 96 ? -13.544 0.385 15.008 1.00 80.12 96 ASP A O 1
ATOM 701 N N . MET A 1 97 ? -13.091 0.939 12.882 1.00 63.62 97 MET A N 1
ATOM 702 C CA . MET A 1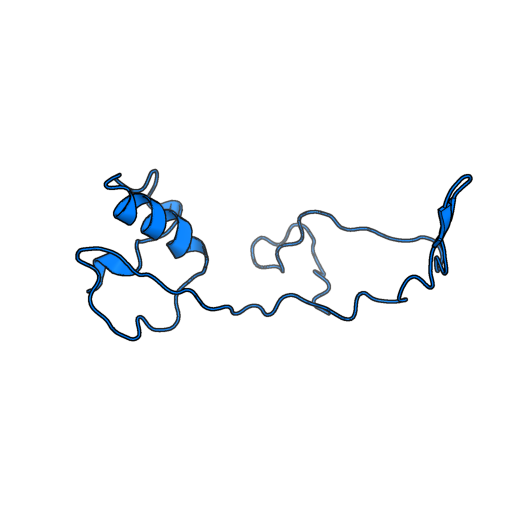 97 ? -13.558 2.324 12.938 1.00 63.62 97 MET A CA 1
ATOM 703 C C . MET A 1 97 ? -14.966 2.526 12.342 1.00 63.62 97 MET A C 1
ATOM 705 O O . MET A 1 97 ? -15.379 3.682 12.204 1.00 63.62 97 MET A O 1
ATOM 709 N N . GLN A 1 98 ? -15.658 1.449 11.941 1.00 65.19 98 GLN A N 1
ATOM 710 C CA . GLN A 1 98 ? -17.049 1.477 11.455 1.00 65.19 98 GLN A CA 1
ATOM 711 C C . GLN A 1 98 ? -18.077 1.494 12.594 1.00 65.19 98 GLN A C 1
ATOM 713 O O . GLN A 1 98 ? -17.791 0.946 13.681 1.00 65.19 98 GLN A O 1
#

Radius of gyration: 20.44 Å; chains: 1; bounding box: 49×29×47 Å

Organism: NCBI:txid449393

Secondary structure (DSSP, 8-state):
----S-TT-TTS---S-----SS----EEETTTEEE-PPPSS------S-------STT---S------TTHHHHHHHHHTT---S-GGG---GGGG-

Sequence (98 aa):
MMRAEDPFDPAGAPADILFRWSDTTQALDHPTAGLIGPVPYQRAGEHDGTGFALFNGDGIAPGDLGTRPGLDLAATIQTMLGRDPVNPSAGVSILDMQ

Foldseek 3Di:
DQDFPDPPPPPGDDDPDDDDDPDQQQWDADPPPGTGDRPPSDPPDDDDPDDDDDDDDPPQDDDDLDDDDPLLVQQQVCVVVVHHRDDCVSHHHSRVVD

pLDDT: mean 77.56, std 14.36, range [43.56, 94.62]